Protein AF-A0ABD0N5E9-F1 (afdb_monomer)

InterPro domains:
  IPR013969 Oligosaccharide biosynthesis protein Alg14-like [PF08660] (1-44)
  IPR013969 Oligosaccharide biosynthesis protein Alg14-like [PTHR12154] (1-46)

Radius of gyration: 11.52 Å; Cα contacts (8 Å, |Δi|>4): 8; chains: 1; bounding box: 26×19×30 Å

Secondary structure (DSSP, 8-state):
-HHHHHHHHHHHS-GGGPSP-----TT-HHHHHHHHHHHHHHHHH-S---

Structure (mmCIF, N/CA/C/O backbone):
data_AF-A0ABD0N5E9-F1
#
_entry.id   AF-A0ABD0N5E9-F1
#
loop_
_atom_s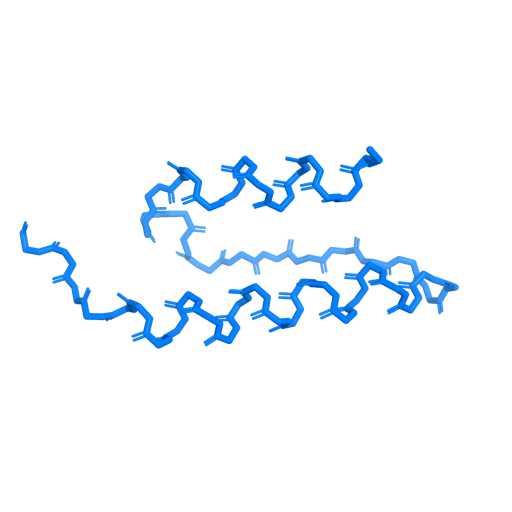ite.group_PDB
_atom_site.id
_atom_site.type_symbol
_atom_site.label_atom_id
_atom_site.label_alt_id
_atom_site.label_comp_id
_atom_site.label_asym_id
_atom_site.label_entity_id
_atom_site.label_seq_id
_atom_site.pdbx_PDB_ins_code
_atom_site.Cartn_x
_atom_site.Cartn_y
_atom_site.Cartn_z
_atom_site.occupancy
_atom_site.B_iso_or_equiv
_atom_site.auth_seq_id
_atom_site.auth_comp_id
_atom_site.auth_asym_id
_atom_site.auth_atom_id
_atom_site.pdbx_PDB_model_num
ATOM 1 N N . GLY A 1 1 ? -0.089 11.834 -3.513 1.00 82.69 1 GLY A N 1
ATOM 2 C CA . GLY A 1 1 ? 0.474 10.680 -4.237 1.00 82.69 1 GLY A CA 1
ATOM 3 C C . GLY A 1 1 ? -0.572 9.599 -4.202 1.00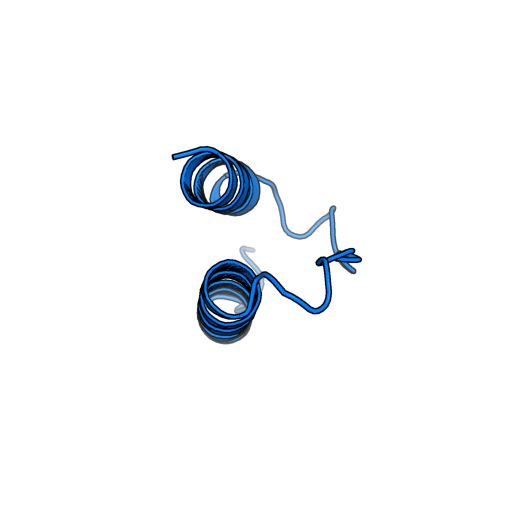 82.69 1 GLY A C 1
ATOM 4 O O . GLY A 1 1 ? -1.002 9.263 -3.104 1.00 82.69 1 GLY A O 1
ATOM 5 N N . HIS A 1 2 ? -1.001 9.108 -5.368 1.00 89.06 2 HIS A N 1
ATOM 6 C CA . HIS A 1 2 ? -2.297 8.437 -5.532 1.00 89.06 2 HIS A CA 1
ATOM 7 C C . HIS A 1 2 ? -2.552 7.294 -4.539 1.00 89.06 2 HIS A C 1
ATOM 9 O O . HIS A 1 2 ? -3.562 7.322 -3.842 1.00 89.06 2 HIS A O 1
ATOM 15 N N . THR A 1 3 ? -1.614 6.355 -4.374 1.00 89.31 3 THR A N 1
ATOM 16 C CA . THR A 1 3 ? -1.767 5.242 -3.419 1.00 89.31 3 THR A CA 1
ATOM 17 C C . THR A 1 3 ? -1.965 5.730 -1.984 1.00 89.31 3 THR A C 1
ATOM 19 O O . THR A 1 3 ? -2.829 5.237 -1.272 1.00 89.31 3 THR A O 1
ATOM 22 N N . THR A 1 4 ? -1.202 6.735 -1.548 1.00 89.75 4 THR A N 1
ATOM 23 C CA . THR A 1 4 ? -1.301 7.275 -0.183 1.00 89.75 4 THR A CA 1
ATOM 24 C C . THR A 1 4 ? -2.652 7.948 0.064 1.00 89.75 4 THR A C 1
ATOM 26 O O . THR A 1 4 ? -3.204 7.832 1.154 1.00 89.75 4 THR A O 1
ATOM 29 N N . GLU A 1 5 ? -3.205 8.627 -0.941 1.00 93.81 5 GLU A N 1
ATOM 30 C CA . GLU A 1 5 ? -4.531 9.247 -0.841 1.00 93.81 5 GLU A CA 1
ATOM 31 C C . GLU A 1 5 ? -5.640 8.192 -0.767 1.00 93.81 5 GLU A C 1
ATOM 33 O O . GLU A 1 5 ? -6.545 8.327 0.057 1.00 93.81 5 G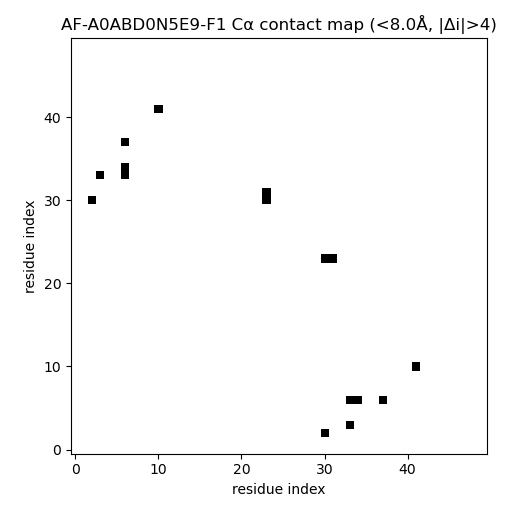LU A O 1
ATOM 38 N N . ILE A 1 6 ? -5.520 7.106 -1.542 1.00 90.75 6 ILE A N 1
ATOM 39 C CA . ILE A 1 6 ? -6.425 5.950 -1.475 1.00 90.75 6 ILE A CA 1
ATOM 40 C C . ILE A 1 6 ? -6.367 5.307 -0.086 1.00 90.75 6 ILE A C 1
ATOM 42 O O . ILE A 1 6 ? -7.403 5.161 0.554 1.00 90.75 6 ILE A O 1
ATOM 46 N N . VAL A 1 7 ? -5.175 4.997 0.432 1.00 89.75 7 VAL A N 1
ATOM 47 C CA . VAL A 1 7 ? -5.007 4.408 1.774 1.00 89.75 7 VAL A CA 1
ATOM 48 C C . VAL A 1 7 ? -5.616 5.292 2.859 1.00 89.75 7 VAL A C 1
ATOM 50 O O . VAL A 1 7 ? -6.328 4.807 3.737 1.00 89.75 7 VAL A O 1
ATOM 53 N N . ARG A 1 8 ? -5.408 6.611 2.777 1.00 89.50 8 ARG A N 1
ATOM 54 C CA . ARG A 1 8 ? -5.986 7.552 3.743 1.00 89.50 8 ARG A CA 1
ATOM 55 C C . ARG A 1 8 ? -7.513 7.565 3.693 1.00 89.50 8 ARG A C 1
ATOM 57 O O . ARG A 1 8 ? -8.150 7.599 4.742 1.00 89.50 8 ARG A O 1
ATOM 64 N N . LEU A 1 9 ? -8.099 7.513 2.495 1.00 89.88 9 LEU A N 1
ATOM 65 C CA . LEU A 1 9 ? -9.546 7.373 2.328 1.00 89.88 9 LEU A CA 1
ATOM 66 C C . LEU A 1 9 ? -10.037 6.056 2.942 1.00 89.88 9 LEU A C 1
ATOM 68 O O . LEU A 1 9 ? -11.005 6.056 3.697 1.00 89.88 9 LEU A O 1
ATOM 72 N N . MET A 1 10 ? -9.340 4.950 2.689 1.00 87.81 10 MET A N 1
ATOM 73 C CA . MET A 1 10 ? -9.683 3.632 3.227 1.00 87.81 10 MET A CA 1
ATOM 74 C C . MET A 1 10 ? -9.639 3.567 4.759 1.00 87.81 10 MET A C 1
ATOM 76 O O . MET A 1 10 ? -10.408 2.809 5.352 1.00 87.81 10 MET A O 1
ATOM 80 N N . GLY A 1 11 ? -8.796 4.373 5.410 1.00 85.25 11 GLY A N 1
ATOM 81 C CA . GLY A 1 11 ? -8.786 4.543 6.869 1.00 85.25 11 GLY A CA 1
ATOM 82 C C . GLY A 1 11 ? -10.024 5.250 7.425 1.00 85.25 11 GLY A C 1
ATOM 83 O O . GLY A 1 11 ? -10.396 5.023 8.569 1.00 85.25 11 GLY A O 1
ATOM 84 N N . SER A 1 12 ? -10.700 6.071 6.617 1.00 85.62 12 SER A N 1
ATOM 85 C CA . SER A 1 12 ? -11.958 6.724 7.010 1.00 85.62 12 SER A CA 1
ATOM 86 C C . SER A 1 12 ? -13.202 5.855 6.786 1.00 85.62 12 SER A C 1
ATOM 88 O O . SER A 1 12 ? -14.285 6.197 7.258 1.00 85.62 12 SER A O 1
ATOM 90 N N . LEU A 1 13 ? -13.066 4.735 6.066 1.00 86.06 13 LEU A N 1
ATOM 91 C CA . LEU A 1 13 ? -14.163 3.803 5.806 1.00 86.06 13 LEU A CA 1
ATOM 92 C C . LEU A 1 13 ? -14.350 2.830 6.978 1.00 86.06 13 LEU A C 1
ATOM 94 O O . LEU A 1 13 ? -13.382 2.316 7.535 1.00 86.06 13 LEU A O 1
ATOM 98 N N . SER A 1 14 ? -15.612 2.526 7.293 1.00 81.62 14 SER A N 1
ATOM 99 C CA . SER A 1 14 ? -16.002 1.568 8.338 1.00 81.62 14 SER A CA 1
ATOM 100 C C . SER A 1 14 ? -15.446 0.152 8.097 1.00 81.62 14 SER A C 1
ATOM 102 O O . SER A 1 14 ? -15.184 -0.251 6.957 1.00 81.62 14 SER A O 1
ATOM 104 N N . GLN A 1 15 ? -15.354 -0.646 9.169 1.00 78.88 15 GLN A N 1
ATOM 105 C CA . GLN A 1 15 ? -15.036 -2.080 9.113 1.00 78.88 15 GLN A CA 1
ATOM 106 C C . GLN A 1 15 ? -16.052 -2.898 8.299 1.00 78.88 15 GLN A C 1
ATOM 108 O O . GLN A 1 15 ? -15.733 -4.005 7.876 1.00 78.88 15 GLN A O 1
ATOM 113 N N . SER A 1 16 ? -17.239 -2.353 8.001 1.00 82.75 16 SER A N 1
ATOM 114 C CA . SER A 1 16 ? -18.225 -2.978 7.102 1.00 82.75 16 SER A CA 1
ATOM 115 C C . SER A 1 16 ? -17.694 -3.239 5.686 1.00 82.75 16 SER A C 1
ATOM 117 O O . SER A 1 16 ? -18.283 -4.023 4.952 1.00 82.75 16 SER A O 1
ATOM 119 N N . TYR A 1 17 ? -16.588 -2.595 5.303 1.00 82.06 17 TYR A N 1
ATOM 120 C CA . TYR A 1 17 ? -15.919 -2.788 4.016 1.00 82.06 17 TYR A CA 1
ATOM 121 C C . TYR A 1 17 ? -14.800 -3.841 4.068 1.00 82.06 17 TYR A C 1
ATOM 123 O O . TYR A 1 17 ? -13.915 -3.822 3.217 1.00 82.06 17 TYR A O 1
ATOM 131 N N . ASN A 1 18 ? -14.808 -4.731 5.065 1.00 79.88 18 ASN A N 1
ATOM 132 C CA . ASN A 1 18 ? -13.920 -5.890 5.134 1.00 79.88 18 ASN A CA 1
ATOM 133 C C . ASN A 1 18 ? -14.633 -7.168 4.651 1.00 79.88 18 ASN A C 1
ATOM 135 O O . ASN A 1 18 ? -15.807 -7.358 4.976 1.00 79.88 18 ASN A O 1
ATOM 139 N N . PRO A 1 19 ? -13.939 -8.073 3.931 1.00 86.25 19 PRO A N 1
ATOM 140 C CA . PRO A 1 19 ? -12.516 -8.020 3.570 1.00 86.25 19 PRO A CA 1
ATOM 141 C C . PRO A 1 19 ? -12.217 -7.093 2.376 1.00 86.25 19 PRO A C 1
ATOM 143 O O . PRO A 1 19 ? -13.032 -6.937 1.468 1.00 86.25 19 PRO A O 1
ATOM 146 N N . ARG A 1 20 ? -11.018 -6.494 2.365 1.00 86.81 20 ARG A N 1
ATOM 147 C CA . ARG A 1 20 ? -10.533 -5.599 1.299 1.00 86.81 20 ARG A CA 1
ATOM 148 C C . ARG A 1 20 ? -9.589 -6.358 0.369 1.00 86.81 20 ARG A C 1
ATOM 150 O O . ARG A 1 20 ? -8.622 -6.963 0.823 1.00 86.81 20 ARG A O 1
ATOM 157 N N . HIS A 1 21 ? -9.855 -6.316 -0.936 1.00 89.12 21 HIS A N 1
ATOM 158 C CA . HIS A 1 21 ? -9.014 -6.958 -1.949 1.00 89.12 21 HIS A CA 1
ATOM 159 C C . HIS A 1 21 ? -8.191 -5.913 -2.701 1.00 89.12 21 HIS A C 1
ATOM 161 O O . HIS A 1 21 ? -8.742 -5.043 -3.375 1.00 89.12 21 HIS A O 1
ATOM 167 N N . TYR A 1 22 ? -6.869 -6.015 -2.593 1.00 89.56 22 TYR A N 1
ATOM 168 C CA . TYR A 1 22 ? -5.922 -5.105 -3.227 1.00 89.56 22 TYR A CA 1
ATOM 169 C C . TYR A 1 22 ? -5.325 -5.743 -4.479 1.00 89.56 22 TYR A C 1
ATOM 171 O O . TYR A 1 22 ? -4.823 -6.863 -4.424 1.00 89.56 22 TYR A O 1
ATOM 179 N N . VAL A 1 23 ? -5.350 -5.016 -5.596 1.00 91.06 23 VAL A N 1
ATOM 180 C CA . VAL A 1 23 ? -4.647 -5.393 -6.828 1.00 91.06 23 VAL A CA 1
ATOM 181 C C . VAL A 1 23 ? -3.503 -4.411 -7.013 1.00 91.06 23 VAL A C 1
ATOM 183 O O . VAL A 1 23 ? -3.728 -3.219 -7.214 1.00 91.06 23 VAL A O 1
ATOM 186 N N . ILE A 1 24 ? -2.281 -4.914 -6.892 1.00 90.00 24 ILE A N 1
ATOM 187 C CA . ILE A 1 24 ? -1.050 -4.127 -6.955 1.00 90.00 24 ILE A CA 1
ATOM 188 C C . ILE A 1 24 ? -0.233 -4.666 -8.123 1.00 90.00 24 ILE A C 1
ATOM 190 O O . ILE A 1 24 ? -0.187 -5.875 -8.339 1.00 90.00 24 ILE A O 1
ATOM 194 N N . ALA A 1 25 ? 0.372 -3.774 -8.901 1.00 92.75 25 ALA A N 1
ATOM 195 C CA . ALA A 1 25 ? 1.269 -4.181 -9.972 1.00 92.75 25 ALA A CA 1
ATOM 196 C C . ALA A 1 25 ? 2.578 -4.729 -9.385 1.00 92.75 25 ALA A C 1
ATOM 198 O O . ALA A 1 25 ? 3.112 -4.149 -8.443 1.00 92.75 25 ALA A O 1
ATOM 199 N N . ASP A 1 26 ? 3.148 -5.771 -9.993 1.00 91.44 26 ASP A N 1
ATOM 200 C CA . ASP A 1 26 ? 4.385 -6.422 -9.519 1.00 91.44 26 ASP A CA 1
ATOM 201 C C . ASP A 1 26 ? 5.591 -5.466 -9.406 1.00 91.44 26 ASP A C 1
ATOM 203 O O . ASP A 1 26 ? 6.558 -5.725 -8.686 1.00 91.44 26 ASP A O 1
ATOM 207 N N . THR A 1 27 ? 5.555 -4.345 -10.130 1.00 92.44 27 THR A N 1
ATOM 208 C CA . THR A 1 27 ? 6.587 -3.304 -10.098 1.00 92.44 27 THR A CA 1
ATOM 209 C C . THR A 1 27 ? 6.422 -2.317 -8.939 1.00 92.44 27 THR A C 1
ATOM 211 O O . THR A 1 27 ? 7.380 -1.622 -8.598 1.00 92.44 27 THR A O 1
ATOM 214 N N . ASP A 1 28 ? 5.248 -2.253 -8.305 1.00 89.50 28 ASP A N 1
ATOM 215 C CA . ASP A 1 28 ? 4.907 -1.265 -7.280 1.00 89.50 28 ASP A CA 1
ATOM 216 C C . ASP A 1 28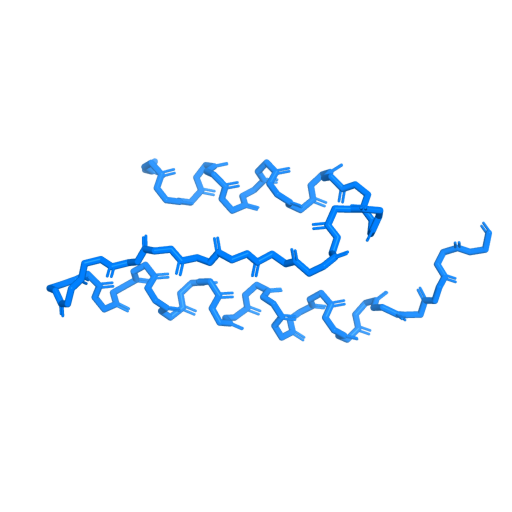 ? 5.042 -1.821 -5.852 1.00 89.50 28 ASP A C 1
ATOM 218 O O . ASP A 1 28 ? 4.087 -1.940 -5.080 1.00 89.50 28 ASP A O 1
ATOM 222 N N . LYS A 1 29 ? 6.292 -2.126 -5.488 1.00 91.62 29 LYS A N 1
ATOM 223 C CA . LYS A 1 29 ? 6.669 -2.604 -4.146 1.00 91.62 29 LYS A CA 1
ATOM 224 C C . LYS A 1 29 ? 6.386 -1.579 -3.044 1.00 91.62 29 LYS A C 1
ATOM 226 O O . LYS A 1 29 ? 6.060 -1.941 -1.919 1.00 91.62 29 LYS A O 1
ATOM 231 N N . MET A 1 30 ? 6.485 -0.287 -3.366 1.00 91.44 30 MET A N 1
ATOM 232 C CA . MET A 1 30 ? 6.238 0.784 -2.398 1.00 91.44 30 MET A CA 1
ATOM 233 C C . MET A 1 30 ? 4.762 0.834 -1.993 1.00 91.44 30 MET A C 1
ATOM 235 O O . MET A 1 30 ? 4.448 1.039 -0.819 1.00 91.44 30 MET A O 1
ATOM 239 N N . SER A 1 31 ? 3.845 0.674 -2.950 1.00 91.19 31 SER A N 1
ATOM 240 C CA . SER A 1 31 ? 2.418 0.596 -2.644 1.00 91.19 31 SER A CA 1
ATOM 241 C C . SER A 1 31 ? 2.083 -0.666 -1.853 1.00 91.19 31 SER A C 1
ATOM 243 O O . SER A 1 31 ? 1.323 -0.569 -0.893 1.00 91.19 31 SER A O 1
ATOM 245 N N . GLU A 1 32 ? 2.688 -1.813 -2.175 1.00 92.75 32 GLU A N 1
ATOM 246 C CA . GLU A 1 32 ? 2.517 -3.059 -1.410 1.00 92.75 32 GLU A CA 1
ATOM 247 C C . GLU A 1 32 ? 2.873 -2.891 0.073 1.00 92.75 32 GLU A C 1
ATOM 249 O O . GLU A 1 32 ? 2.068 -3.222 0.948 1.00 92.75 32 GLU A O 1
ATOM 254 N N . GLU A 1 33 ? 4.039 -2.315 0.371 1.00 93.25 33 GLU A N 1
ATOM 255 C CA . GLU A 1 33 ? 4.477 -2.070 1.750 1.00 93.25 33 GLU A CA 1
ATOM 256 C C . GLU A 1 33 ? 3.532 -1.125 2.505 1.00 93.25 33 GLU A C 1
ATOM 258 O O . GLU A 1 33 ? 3.212 -1.364 3.674 1.00 93.25 33 GLU A O 1
ATOM 263 N N . LYS A 1 34 ? 3.026 -0.080 1.837 1.00 91.69 34 LYS A N 1
ATOM 264 C CA . LYS A 1 34 ? 2.057 0.858 2.428 1.00 91.69 34 LYS A CA 1
ATOM 265 C C . LYS A 1 34 ? 0.743 0.173 2.788 1.00 91.69 34 LYS A C 1
ATOM 267 O O . LYS A 1 34 ? 0.245 0.386 3.889 1.00 91.69 34 LYS A O 1
ATOM 272 N N . ILE A 1 35 ? 0.198 -0.645 1.883 1.00 91.25 35 ILE A N 1
ATOM 273 C CA . ILE A 1 35 ? -1.045 -1.391 2.126 1.00 91.25 35 ILE A CA 1
ATOM 274 C C . ILE A 1 35 ? -0.867 -2.366 3.286 1.00 91.25 3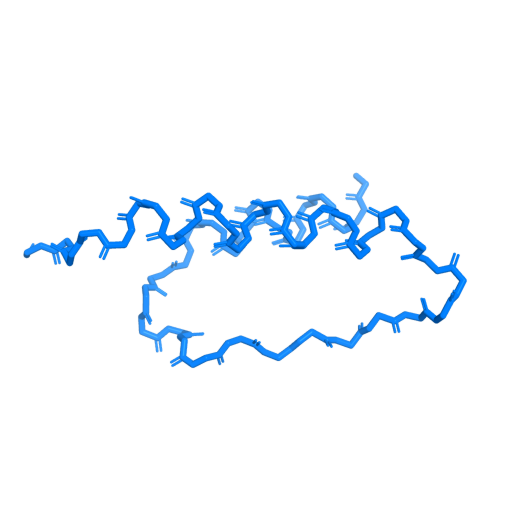5 ILE A C 1
ATOM 276 O O . ILE A 1 35 ? -1.690 -2.384 4.195 1.00 91.25 35 ILE A O 1
ATOM 280 N N . ARG A 1 36 ? 0.226 -3.135 3.299 1.00 90.75 36 ARG A N 1
ATOM 281 C CA . ARG A 1 36 ? 0.502 -4.082 4.388 1.00 90.75 36 ARG A CA 1
ATOM 282 C C . ARG A 1 36 ? 0.641 -3.394 5.739 1.00 90.75 36 ARG A C 1
ATOM 284 O O . ARG A 1 36 ? 0.114 -3.894 6.726 1.00 90.75 36 ARG A O 1
ATOM 291 N N . THR A 1 37 ? 1.324 -2.251 5.780 1.00 91.50 37 THR A N 1
ATOM 292 C CA . THR A 1 37 ? 1.470 -1.461 7.011 1.00 91.50 37 THR A CA 1
ATOM 293 C C . THR A 1 37 ? 0.111 -0.967 7.498 1.00 91.50 37 THR A C 1
ATOM 295 O O . THR A 1 37 ? -0.218 -1.148 8.665 1.00 91.50 37 THR A O 1
ATOM 298 N N . PHE A 1 38 ? -0.705 -0.421 6.594 1.00 89.69 38 PHE A N 1
ATOM 299 C CA . PHE A 1 38 ? -2.046 0.062 6.911 1.00 89.69 38 PHE A CA 1
ATOM 300 C C . PHE A 1 38 ? -2.974 -1.051 7.424 1.00 89.69 38 PHE A C 1
ATOM 302 O O . PHE A 1 38 ? -3.641 -0.868 8.437 1.00 89.69 38 PHE A O 1
ATOM 309 N N . GLU A 1 39 ? -2.998 -2.219 6.776 1.00 88.31 39 GLU A N 1
ATOM 310 C CA . GLU A 1 39 ? -3.8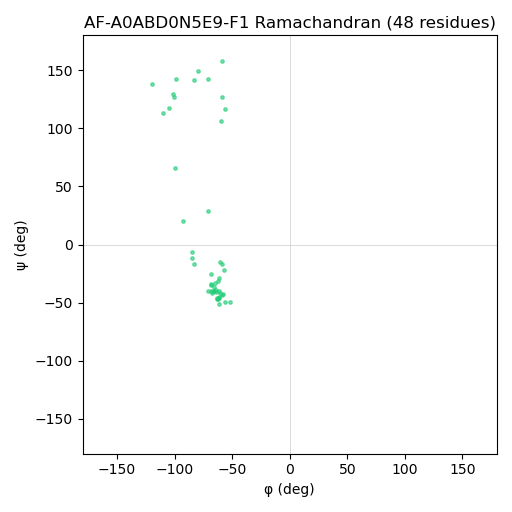01 -3.359 7.240 1.00 88.31 39 GLU A CA 1
ATOM 311 C C . GLU A 1 39 ? -3.319 -3.872 8.605 1.00 88.31 39 GLU A C 1
ATOM 313 O O . GLU A 1 39 ? -4.137 -4.138 9.479 1.00 88.31 39 GLU A O 1
ATOM 318 N N . ALA A 1 40 ? -2.005 -3.921 8.847 1.00 88.31 40 ALA A N 1
ATOM 319 C CA . ALA A 1 40 ? -1.460 -4.297 10.152 1.00 88.31 40 ALA A CA 1
ATOM 320 C C . ALA A 1 40 ? -1.807 -3.285 11.263 1.00 88.31 40 ALA A C 1
ATOM 322 O O . ALA A 1 40 ? -1.982 -3.667 12.422 1.00 88.31 40 ALA A O 1
ATOM 323 N N . GLU A 1 41 ? -1.898 -1.993 10.941 1.00 86.31 41 GLU A N 1
ATOM 324 C CA . GLU A 1 41 ? -2.376 -0.955 11.864 1.00 86.31 41 GLU A CA 1
ATOM 325 C C . GLU A 1 41 ? -3.883 -1.075 12.124 1.00 86.31 41 GLU A C 1
ATOM 327 O O . GLU A 1 41 ? -4.316 -0.947 13.270 1.00 86.31 41 GLU A O 1
ATOM 332 N N . GLN A 1 42 ? -4.670 -1.381 11.089 1.00 82.12 42 GLN A N 1
ATOM 333 C CA . GLN A 1 42 ? -6.116 -1.598 11.184 1.00 82.12 42 GLN A CA 1
ATOM 334 C C . GLN A 1 42 ? -6.478 -2.877 11.950 1.00 82.12 42 GLN A C 1
ATOM 336 O O . GLN A 1 42 ? -7.460 -2.892 12.685 1.00 82.12 42 GLN A O 1
ATOM 341 N N . GLU A 1 43 ? -5.684 -3.941 11.831 1.00 78.75 43 GLU A N 1
ATOM 342 C CA . GLU A 1 43 ? -5.859 -5.165 12.620 1.00 78.75 43 GLU A CA 1
ATOM 343 C C . GLU A 1 43 ? -5.607 -4.895 14.111 1.00 78.75 43 GLU A C 1
ATOM 345 O O . GLU A 1 43 ? -6.367 -5.3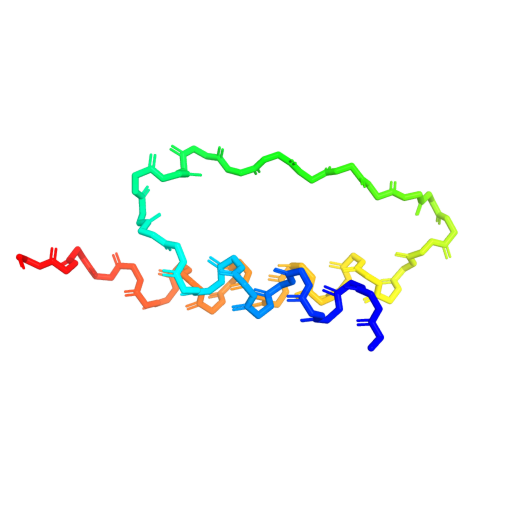43 14.968 1.00 78.75 43 GLU A O 1
ATOM 350 N N . LYS A 1 44 ? -4.595 -4.076 14.432 1.00 71.00 44 LYS A N 1
ATOM 351 C CA . LYS A 1 44 ? -4.310 -3.645 15.811 1.00 71.00 44 LYS A CA 1
ATOM 352 C C . LYS A 1 44 ? -5.378 -2.710 16.380 1.00 71.00 44 LYS A C 1
ATOM 354 O O . LYS A 1 44 ? -5.624 -2.750 17.582 1.00 71.00 44 LYS A O 1
ATOM 359 N N . SER A 1 45 ? -5.990 -1.864 15.549 1.00 65.62 45 SER A N 1
ATOM 360 C CA . SER A 1 45 ? -7.088 -0.973 15.954 1.00 65.62 45 SER A CA 1
ATOM 361 C C . SER A 1 45 ? -8.465 -1.650 15.907 1.00 65.62 45 SER A C 1
ATOM 363 O O . SER A 1 45 ? -9.444 -1.090 16.398 1.00 65.62 45 SER A O 1
ATOM 365 N N . GLY A 1 46 ? -8.532 -2.880 15.390 1.00 59.16 46 GLY A N 1
ATOM 366 C CA . GLY A 1 46 ? -9.713 -3.729 15.266 1.00 59.16 46 GLY A CA 1
ATOM 367 C C . GLY A 1 46 ? -10.260 -4.304 16.575 1.00 59.16 46 GLY A C 1
ATOM 368 O O . GLY A 1 46 ? -10.905 -5.351 16.548 1.00 59.16 46 GLY A O 1
ATOM 369 N N . SER A 1 47 ? -10.086 -3.631 17.719 1.00 48.88 47 SER A N 1
ATOM 370 C CA . SER A 1 47 ? -11.105 -3.759 18.765 1.00 48.88 47 SER A CA 1
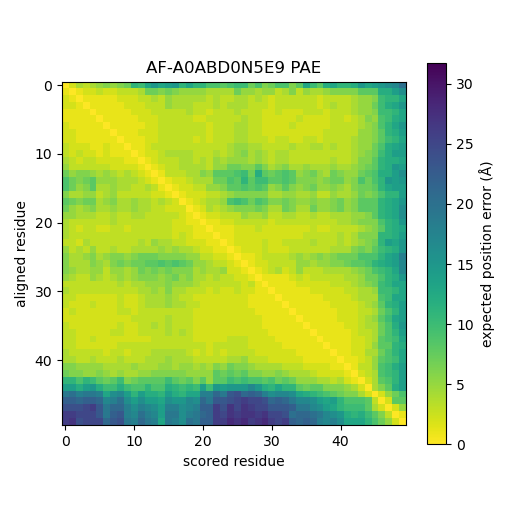ATOM 371 C C . SER A 1 47 ? -12.422 -3.282 18.145 1.00 48.88 47 SER A C 1
ATOM 373 O O . SER A 1 47 ? -12.426 -2.191 17.566 1.00 48.88 47 SER A O 1
ATOM 375 N N . PRO A 1 48 ? -13.507 -4.074 18.189 1.00 47.03 48 PRO A N 1
ATOM 376 C CA . PRO A 1 48 ? -14.762 -3.683 17.571 1.00 47.03 48 PRO A CA 1
ATOM 377 C C . PRO A 1 48 ? -15.151 -2.334 18.168 1.00 47.03 48 PRO A C 1
ATOM 379 O O . PRO A 1 48 ? -15.317 -2.217 19.382 1.00 47.03 48 PRO A O 1
ATOM 382 N N . ALA A 1 49 ? -15.205 -1.301 17.326 1.00 48.53 49 ALA A N 1
ATOM 383 C CA . ALA A 1 49 ? -15.848 -0.059 17.707 1.00 48.53 49 ALA A CA 1
ATOM 384 C C . ALA A 1 49 ? -17.301 -0.437 18.026 1.00 48.53 49 ALA A C 1
ATOM 386 O O . ALA A 1 49 ? -18.040 -0.854 17.134 1.00 48.53 49 ALA A O 1
ATOM 387 N N . GLN A 1 50 ? -17.602 -0.438 19.325 1.00 36.34 50 GLN A N 1
ATOM 388 C CA . GLN A 1 50 ? -18.889 -0.761 19.928 1.00 36.34 50 GLN A CA 1
ATOM 389 C C . GLN A 1 50 ? -19.992 0.173 19.426 1.00 36.34 50 GLN A C 1
ATOM 391 O O . GLN A 1 50 ? -19.690 1.368 19.200 1.00 36.34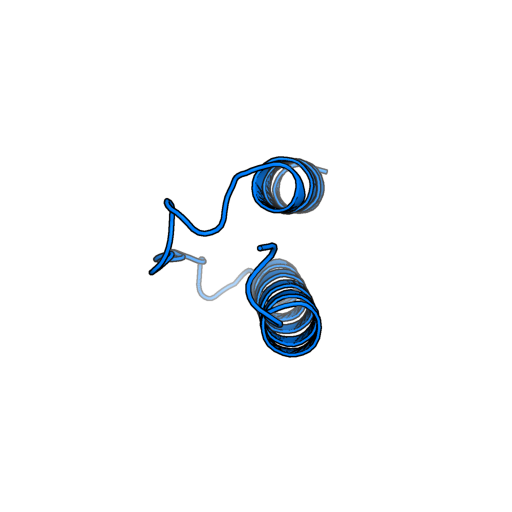 50 GLN A O 1
#

Nearest PDB structures (foldseek):
  4qwn-assembly1_B  TM=4.321E-01  e=9.841E+00  Mus musculus
  4qxc-assembly2_D  TM=4.257E-01  e=9.841E+00  Mus musculus
  7y5e-assembly1_ON  TM=3.523E-01  e=7.756E+00  Porphyridium purpureum

Solvent-accessible surface area (backbone atoms only — not comparable to full-atom values): 3312 Å² total; per-residue (Å²): 105,72,66,63,54,51,53,57,52,57,70,73,51,64,78,85,64,60,86,76,86,85,88,76,59,95,86,43,59,70,57,51,54,49,52,55,52,51,51,56,52,48,61,71,60,56,62,77,85,124

Organism: Cirrhinus mrigala (NCBI:txid683832)

Sequence (50 aa):
GHTTEIVRLMGSLSQSYNPRHYVIADTDKMSEEKIRTFEAEQEKSGSPAQ

Mean predicted aligned error: 5.67 Å

pLDDT: mean 83.38, std 13.17, range [36.34, 93.81]

Foldseek 3Di:
DVLVVVLVVVVVDDPVPPPDDDDDDPVCVVSVVVVVVSVVVCVVVPPPPD